Protein AF-A0AA92V046-F1 (afdb_monomer_lite)

InterPro domains:
  IPR024559 Domain of unknown function DUF3846 [PF12957] (18-85)

Sequence (88 aa):
MKLYEVGCIIKEVQPKNGVKITLEEAQALVDGYVELVHLDDDNILLCDEEGLLKHKPINTLATIQARGLGWKGSYLVGSVLFLKDKEF

pLDDT: mean 97.21, std 1.82, range [90.81, 98.69]

Foldseek 3Di:
DWKQFPPRDIDDDADPVRFANDQVNLCVRQVAHWDWDDFADQKIKIHHPCQVVVVAAWRPVVQVVRVVRVDPDDTGGGMMDMDGNRRD

Radius of gyration: 11.8 Å; chains: 1; bounding box: 27×24×32 Å

Secondary structure (DSSP, 8-state):
-EEEETTTEEEE---TTSS---HHHHHHHHTSSEEEEE-STTEEEEEETTTTTTTPPB-HHHHHHHHHTT---S--BS-EEEEEGGG-

Organism: NCBI:txid165179

Structure (mmCIF, N/CA/C/O backbone):
data_AF-A0AA92V046-F1
#
_entry.id   AF-A0AA92V046-F1
#
loop_
_atom_site.group_PDB
_atom_site.id
_atom_site.type_symbol
_atom_site.label_atom_id
_atom_site.label_alt_id
_atom_site.label_comp_id
_atom_site.label_asym_id
_atom_site.label_entity_id
_atom_site.label_seq_id
_atom_site.pdbx_PDB_ins_code
_atom_site.Cartn_x
_atom_site.Cartn_y
_atom_site.Cartn_z
_atom_site.occupancy
_atom_site.B_iso_or_equiv
_atom_site.auth_seq_id
_atom_site.auth_comp_id
_atom_site.auth_asym_id
_atom_site.auth_atom_id
_atom_site.pdbx_PDB_model_num
ATOM 1 N N . MET A 1 1 ? -2.229 -3.467 9.741 1.00 94.31 1 MET A N 1
ATOM 2 C CA . MET A 1 1 ? -1.607 -2.855 8.540 1.00 94.31 1 MET A CA 1
ATOM 3 C C . MET A 1 1 ? -0.119 -3.184 8.445 1.00 94.31 1 MET A C 1
ATOM 5 O O . MET A 1 1 ? 0.533 -3.383 9.469 1.00 94.31 1 MET A O 1
ATOM 9 N N . LYS A 1 2 ? 0.415 -3.268 7.225 1.00 98.12 2 LYS A N 1
ATOM 10 C CA . LYS A 1 2 ? 1.824 -3.595 6.957 1.00 98.12 2 LYS A CA 1
ATOM 11 C C . LYS A 1 2 ? 2.414 -2.610 5.955 1.00 98.12 2 LYS A C 1
ATOM 13 O O . LYS A 1 2 ? 1.851 -2.426 4.880 1.00 98.12 2 LYS A O 1
ATOM 18 N N . LEU A 1 3 ? 3.549 -2.012 6.301 1.00 98.38 3 LEU A N 1
ATOM 19 C CA . LEU A 1 3 ? 4.338 -1.171 5.407 1.00 98.38 3 LEU A CA 1
ATOM 20 C C . LEU A 1 3 ? 5.395 -2.032 4.721 1.00 98.38 3 LEU A C 1
ATOM 22 O O . LEU A 1 3 ? 6.205 -2.678 5.384 1.00 98.38 3 LEU A O 1
ATOM 26 N N . TYR A 1 4 ? 5.378 -2.030 3.397 1.00 98.56 4 TYR A N 1
ATOM 27 C CA . TYR A 1 4 ? 6.378 -2.678 2.565 1.00 98.56 4 TYR A CA 1
ATOM 28 C C . TYR A 1 4 ? 7.344 -1.600 2.101 1.00 98.56 4 TYR A C 1
ATOM 30 O O . TYR A 1 4 ? 6.974 -0.741 1.305 1.00 98.56 4 TYR A O 1
ATOM 38 N N . GLU A 1 5 ? 8.579 -1.647 2.581 1.00 98.06 5 GLU A N 1
ATOM 39 C CA . GLU A 1 5 ? 9.646 -0.736 2.176 1.00 98.06 5 GLU A CA 1
ATOM 40 C C . GLU A 1 5 ? 10.522 -1.380 1.093 1.00 98.06 5 GLU A C 1
ATOM 42 O O . GLU A 1 5 ? 10.570 -2.605 0.918 1.00 98.06 5 GLU A O 1
ATOM 47 N N . VAL A 1 6 ? 11.246 -0.537 0.358 1.00 95.88 6 VAL A N 1
ATOM 48 C CA . VAL A 1 6 ? 12.249 -0.983 -0.615 1.00 95.88 6 VAL A CA 1
ATOM 49 C C . VAL A 1 6 ? 13.316 -1.829 0.092 1.00 95.88 6 VAL A C 1
ATOM 51 O O . VAL A 1 6 ? 13.689 -1.561 1.231 1.00 95.88 6 VAL A O 1
ATOM 54 N N . GLY A 1 7 ? 13.831 -2.852 -0.596 1.00 92.81 7 GLY A N 1
ATOM 55 C CA . GLY A 1 7 ? 14.860 -3.737 -0.039 1.00 92.81 7 GLY A CA 1
ATOM 56 C C . GLY A 1 7 ? 14.300 -4.932 0.734 1.00 92.81 7 GLY A C 1
ATOM 57 O O . GLY A 1 7 ? 14.996 -5.491 1.575 1.00 92.81 7 GLY A O 1
ATOM 58 N N . CYS A 1 8 ? 13.065 -5.344 0.426 1.00 91.00 8 CYS A N 1
ATOM 59 C CA . CYS A 1 8 ? 12.408 -6.520 1.005 1.00 91.00 8 CYS A CA 1
ATOM 60 C C . CYS A 1 8 ? 12.134 -6.410 2.515 1.00 91.00 8 CYS A C 1
ATOM 62 O O . CYS A 1 8 ? 12.147 -7.414 3.228 1.00 91.00 8 CYS A O 1
ATOM 64 N N . ILE A 1 9 ? 11.869 -5.196 2.999 1.00 96.44 9 ILE A N 1
ATOM 65 C CA . ILE A 1 9 ? 11.590 -4.926 4.410 1.00 96.44 9 ILE A CA 1
ATOM 66 C C . ILE A 1 9 ? 10.077 -4.797 4.599 1.00 96.44 9 ILE A C 1
ATOM 68 O O . ILE A 1 9 ? 9.405 -4.076 3.864 1.00 96.44 9 ILE A O 1
ATOM 72 N N . ILE A 1 10 ? 9.542 -5.494 5.601 1.00 97.88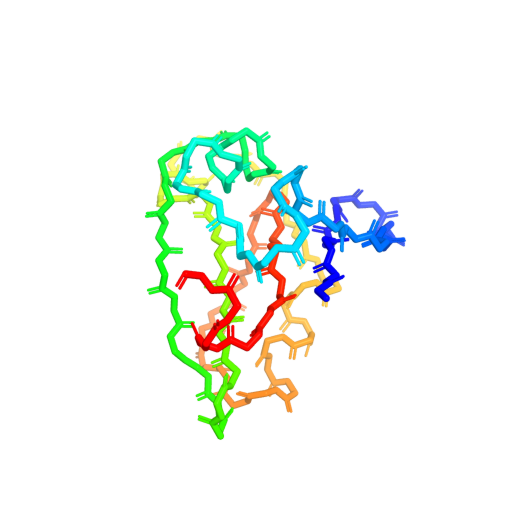 10 ILE A N 1
ATOM 73 C CA . ILE A 1 10 ? 8.132 -5.416 5.991 1.00 97.88 10 ILE A CA 1
ATOM 74 C C . ILE A 1 10 ? 8.074 -4.974 7.449 1.00 97.88 10 ILE A C 1
ATOM 76 O O . ILE A 1 10 ? 8.689 -5.601 8.312 1.00 97.88 10 ILE A O 1
ATOM 80 N N . LYS A 1 11 ? 7.317 -3.912 7.724 1.00 97.81 11 LYS A N 1
ATOM 81 C CA . LYS A 1 11 ? 7.086 -3.387 9.072 1.00 97.81 11 LYS A CA 1
ATOM 82 C C . LYS A 1 11 ? 5.609 -3.468 9.418 1.00 97.81 11 LYS A C 1
ATOM 84 O O . LYS A 1 11 ? 4.753 -3.126 8.603 1.00 97.81 11 LYS A O 1
ATOM 89 N N . GLU A 1 12 ? 5.305 -3.887 10.639 1.00 97.50 12 GLU A N 1
ATOM 90 C CA . GLU A 1 12 ? 3.975 -3.657 11.192 1.00 97.50 12 GLU A CA 1
ATOM 91 C C . GLU A 1 12 ? 3.843 -2.190 11.587 1.00 97.50 12 GLU A C 1
ATOM 93 O O . GLU A 1 12 ? 4.751 -1.607 12.179 1.00 97.50 12 GLU A O 1
ATOM 98 N N . VAL A 1 13 ? 2.709 -1.595 11.232 1.00 96.31 13 VAL A N 1
ATOM 99 C CA . VAL A 1 13 ? 2.385 -0.212 11.578 1.00 96.31 13 VAL A CA 1
ATOM 100 C C . VAL A 1 13 ? 1.099 -0.219 12.392 1.00 96.31 13 VAL A C 1
ATOM 102 O O . VAL A 1 13 ? 0.243 -1.085 12.217 1.00 96.31 13 VAL A O 1
ATOM 105 N N . GLN A 1 14 ? 0.995 0.721 13.320 1.00 95.81 14 GLN A N 1
ATOM 106 C CA . GLN A 1 14 ? -0.199 0.973 14.111 1.00 95.81 14 GLN A CA 1
ATOM 107 C C . GLN A 1 14 ? -0.486 2.475 14.045 1.00 95.81 14 GLN A C 1
ATOM 109 O O . GLN A 1 14 ? 0.466 3.263 14.061 1.00 95.81 14 GLN A O 1
ATOM 114 N N . PRO A 1 15 ? -1.758 2.888 13.964 1.00 95.88 15 PRO A N 1
ATOM 115 C CA . PRO A 1 15 ? -2.104 4.302 13.953 1.00 95.88 15 PRO A CA 1
ATOM 116 C C . PRO A 1 15 ? -1.795 4.927 15.314 1.00 95.88 15 PRO A C 1
ATOM 118 O O . PRO A 1 15 ? -2.042 4.307 16.352 1.00 95.88 15 PRO A O 1
ATOM 121 N N . LYS A 1 16 ? -1.306 6.173 15.351 1.00 93.81 16 LYS A N 1
ATOM 122 C CA . LYS A 1 16 ? -0.989 6.848 16.626 1.00 93.81 16 LYS A CA 1
ATOM 123 C C . LYS A 1 16 ? -2.220 7.045 17.505 1.00 93.81 16 LYS A C 1
ATOM 125 O O . LYS A 1 16 ? -2.103 7.059 18.726 1.00 93.81 16 LYS A O 1
ATOM 130 N N . ASN A 1 17 ? -3.392 7.201 16.891 1.00 91.31 17 ASN A N 1
ATOM 131 C CA . ASN A 1 17 ? -4.666 7.350 17.597 1.00 91.31 17 ASN A CA 1
ATOM 132 C C . ASN A 1 17 ? -5.291 6.003 18.027 1.00 91.31 17 ASN A C 1
ATOM 134 O O . ASN A 1 17 ? -6.327 6.012 18.685 1.00 91.31 17 ASN A O 1
ATOM 138 N N . GLY A 1 18 ? -4.697 4.860 17.653 1.00 91.62 18 GLY A N 1
ATOM 139 C CA . GLY A 1 18 ? -5.192 3.516 17.977 1.00 91.62 18 GLY A CA 1
ATOM 140 C C . GLY A 1 18 ? -6.449 3.063 17.220 1.00 91.62 18 GLY A C 1
ATOM 141 O O . GLY A 1 18 ? -6.947 1.976 17.494 1.00 91.62 18 GLY A O 1
ATOM 142 N N . VAL A 1 19 ? -6.966 3.869 16.287 1.00 90.81 19 VAL A N 1
ATOM 143 C CA . VAL A 1 19 ? -8.214 3.604 15.552 1.00 90.81 19 VAL A CA 1
ATOM 144 C C . VAL A 1 19 ? -7.962 3.453 14.054 1.00 90.81 19 VAL A C 1
ATOM 146 O O . VAL A 1 19 ? -8.255 2.400 13.496 1.00 90.81 19 VAL A O 1
ATOM 149 N N . LYS A 1 20 ? -7.428 4.493 13.404 1.00 96.44 20 LYS A N 1
ATOM 150 C CA . LYS A 1 20 ? -7.226 4.542 11.949 1.00 96.44 20 LYS A CA 1
ATOM 151 C C . LYS A 1 20 ? -6.046 5.423 11.575 1.00 96.44 20 LYS A C 1
ATOM 153 O O . LYS A 1 20 ? -5.764 6.393 12.283 1.00 96.44 20 LYS A O 1
ATOM 158 N N . ILE A 1 21 ? -5.385 5.090 10.473 1.00 97.31 21 ILE A N 1
ATOM 159 C CA . ILE A 1 21 ? -4.289 5.898 9.934 1.00 97.31 21 ILE A CA 1
ATOM 160 C C . ILE A 1 21 ? -4.856 7.219 9.433 1.00 97.31 21 ILE A C 1
ATOM 162 O O . ILE A 1 21 ? -5.820 7.230 8.677 1.00 97.31 21 ILE A O 1
ATOM 166 N N . THR A 1 22 ? -4.277 8.340 9.857 1.00 97.50 22 THR A N 1
ATOM 167 C CA . THR A 1 22 ? -4.644 9.642 9.288 1.00 97.50 22 THR A CA 1
ATOM 168 C C . THR A 1 22 ? -3.964 9.859 7.939 1.00 97.50 22 THR A C 1
ATOM 170 O O . THR A 1 22 ? -2.963 9.213 7.614 1.00 97.50 22 THR A O 1
ATOM 173 N N . LEU A 1 23 ? -4.476 10.804 7.149 1.00 97.62 23 LEU A N 1
ATOM 174 C CA . LEU A 1 23 ? -3.852 11.178 5.881 1.00 97.62 23 LEU A CA 1
ATOM 175 C C . LEU A 1 23 ? -2.398 11.637 6.088 1.00 97.62 23 LEU A C 1
ATOM 177 O O . LEU A 1 23 ? -1.511 11.230 5.344 1.00 97.62 23 LEU A O 1
ATOM 181 N N . GLU A 1 24 ? -2.132 12.415 7.139 1.00 97.81 24 GLU A N 1
ATOM 182 C CA . GLU A 1 24 ? -0.790 12.899 7.472 1.00 97.81 24 GLU A CA 1
ATOM 183 C C . GLU A 1 24 ? 0.163 11.752 7.831 1.00 97.81 24 GLU A C 1
ATOM 185 O O . GLU A 1 24 ? 1.334 11.770 7.448 1.00 97.81 24 GLU A O 1
ATOM 190 N N . GLU A 1 25 ? -0.325 10.737 8.551 1.00 97.94 25 GLU A N 1
ATOM 191 C CA . GLU A 1 25 ? 0.452 9.531 8.842 1.00 97.94 25 GLU A CA 1
ATOM 192 C C . GLU A 1 25 ? 0.747 8.740 7.568 1.00 97.94 25 GLU A C 1
ATOM 194 O O . GLU A 1 25 ? 1.894 8.355 7.347 1.00 97.94 25 GLU A O 1
ATOM 199 N N . ALA A 1 26 ? -0.255 8.534 6.709 1.00 98.00 26 ALA A N 1
ATOM 200 C CA . ALA A 1 26 ? -0.078 7.841 5.438 1.00 98.00 26 ALA A CA 1
ATOM 201 C C . ALA A 1 26 ? 0.942 8.555 4.539 1.00 98.00 26 ALA A C 1
ATOM 203 O O . ALA A 1 26 ? 1.863 7.908 4.043 1.00 98.00 26 ALA A O 1
ATOM 204 N N . GLN A 1 27 ? 0.842 9.882 4.401 1.00 98.50 27 GLN A N 1
ATOM 205 C CA . GLN A 1 27 ? 1.788 10.695 3.630 1.00 98.50 27 GLN A CA 1
ATOM 206 C C . GLN A 1 27 ? 3.219 10.577 4.163 1.00 98.50 27 GLN A C 1
ATOM 208 O O . GLN A 1 27 ? 4.162 10.447 3.382 1.00 98.50 27 GLN A O 1
ATOM 213 N N . ALA A 1 28 ? 3.391 10.566 5.488 1.00 98.00 28 ALA A N 1
ATOM 214 C CA . ALA A 1 28 ? 4.697 10.366 6.108 1.00 98.00 28 ALA A CA 1
ATOM 215 C C . ALA A 1 28 ? 5.257 8.950 5.875 1.00 98.00 28 ALA A C 1
ATOM 217 O O . ALA A 1 28 ? 6.465 8.788 5.727 1.00 98.00 28 ALA A O 1
ATOM 218 N N . LEU A 1 29 ? 4.399 7.924 5.834 1.00 98.06 29 LEU A N 1
ATOM 219 C CA . LEU A 1 29 ? 4.801 6.528 5.619 1.00 98.06 29 LEU A CA 1
ATOM 220 C C . LEU A 1 29 ? 5.197 6.237 4.164 1.00 98.06 29 LEU A C 1
ATOM 222 O O . LEU A 1 29 ? 6.147 5.489 3.930 1.00 98.06 29 LEU A O 1
ATOM 226 N N . VAL A 1 30 ? 4.476 6.803 3.191 1.00 97.81 30 VAL A N 1
ATOM 227 C CA . VAL A 1 30 ? 4.758 6.615 1.751 1.00 97.81 30 VAL A CA 1
ATOM 228 C C . VAL A 1 30 ? 5.755 7.641 1.198 1.00 97.81 30 VAL A C 1
ATOM 230 O O . VAL A 1 30 ? 6.228 7.506 0.064 1.00 97.81 30 VAL A O 1
ATOM 233 N N . ASP A 1 31 ? 6.114 8.634 2.018 1.00 97.56 31 ASP A N 1
ATOM 234 C CA . ASP A 1 31 ? 7.039 9.725 1.702 1.00 97.56 31 ASP A CA 1
ATOM 235 C C . ASP A 1 31 ? 6.559 10.574 0.506 1.00 97.56 31 ASP A C 1
ATOM 237 O O . ASP A 1 31 ? 7.289 10.814 -0.456 1.00 97.56 31 ASP A O 1
ATOM 241 N N . GLY A 1 32 ? 5.286 10.978 0.506 1.00 96.50 32 GLY A N 1
ATOM 242 C CA . GLY A 1 32 ? 4.704 11.729 -0.609 1.00 96.50 32 GLY A CA 1
ATOM 243 C C . GLY A 1 32 ? 3.202 11.969 -0.502 1.00 96.50 32 GLY A C 1
ATOM 244 O O . GLY A 1 32 ? 2.609 11.767 0.557 1.00 96.50 32 GLY A O 1
ATOM 245 N N . TYR A 1 33 ? 2.594 12.429 -1.596 1.00 97.56 33 TYR A N 1
ATOM 246 C CA . TYR A 1 33 ? 1.138 12.568 -1.684 1.00 97.56 33 TYR A CA 1
ATOM 247 C C . TYR A 1 33 ? 0.515 11.191 -1.863 1.00 97.56 33 TYR A C 1
ATOM 249 O O . TYR A 1 33 ? 0.999 10.393 -2.657 1.00 97.56 33 TYR A O 1
ATOM 257 N N . VAL A 1 34 ? -0.522 10.890 -1.088 1.00 97.62 34 VAL A N 1
ATOM 258 C CA . VAL A 1 34 ? -1.084 9.540 -1.036 1.00 97.62 34 VAL A CA 1
ATOM 259 C C . VAL A 1 34 ? -2.048 9.315 -2.193 1.00 97.62 34 VAL A C 1
ATOM 261 O O . VAL A 1 34 ? -3.063 9.996 -2.297 1.00 97.62 34 VAL A O 1
ATOM 264 N N . GLU A 1 35 ? -1.774 8.2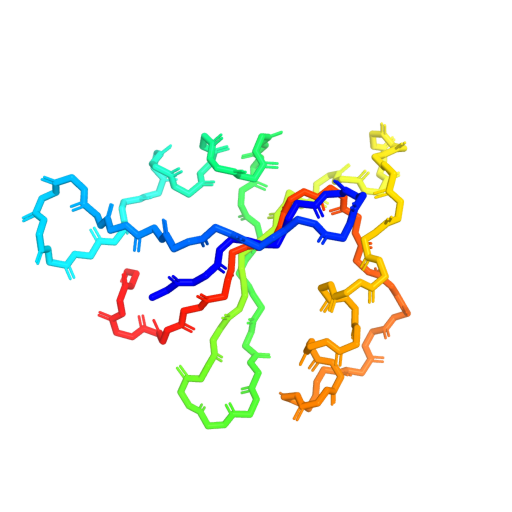86 -2.986 1.00 98.06 35 GLU A N 1
ATOM 265 C CA . GLU A 1 35 ? -2.754 7.623 -3.839 1.00 98.06 35 GLU A CA 1
ATOM 266 C C . GLU A 1 35 ? -3.338 6.419 -3.089 1.00 98.06 35 GLU A C 1
ATOM 268 O O . GLU A 1 35 ? -2.592 5.593 -2.555 1.00 98.06 35 GLU A O 1
ATOM 273 N N . LEU A 1 36 ? -4.671 6.316 -3.054 1.00 98.19 36 LEU A N 1
ATOM 274 C CA . LEU A 1 36 ? -5.392 5.149 -2.545 1.00 98.19 36 LEU A CA 1
ATOM 275 C C . LEU A 1 36 ? -5.827 4.269 -3.713 1.00 98.19 36 LEU A C 1
ATOM 277 O O . LEU A 1 36 ? -6.532 4.723 -4.613 1.00 98.19 36 LEU A O 1
ATOM 281 N N . VAL A 1 37 ? -5.469 2.987 -3.655 1.00 98.19 37 VAL A N 1
ATOM 282 C CA . VAL A 1 37 ? -5.869 1.991 -4.653 1.00 98.19 37 VAL A CA 1
ATOM 283 C C . VAL A 1 37 ? -6.671 0.881 -3.982 1.00 98.19 37 VAL A C 1
ATOM 285 O O . VAL A 1 37 ? -6.192 0.229 -3.052 1.00 98.19 37 VAL A O 1
ATOM 288 N N . HIS A 1 38 ? -7.885 0.646 -4.486 1.00 98.12 38 HIS A N 1
ATOM 289 C CA . HIS A 1 38 ? -8.715 -0.482 -4.071 1.00 98.12 38 HIS A CA 1
ATOM 290 C C . HIS A 1 38 ? -8.198 -1.797 -4.660 1.00 98.12 38 HIS A C 1
ATOM 292 O O . HIS A 1 38 ? -7.806 -1.873 -5.828 1.00 98.12 38 HIS A O 1
ATOM 298 N N . LEU A 1 39 ? -8.213 -2.826 -3.823 1.00 98.12 39 LEU A N 1
ATOM 299 C CA . LEU A 1 39 ? -7.812 -4.192 -4.132 1.00 98.12 39 LEU A CA 1
ATOM 300 C C . LEU A 1 39 ? -9.020 -5.124 -3.949 1.00 98.12 39 LEU A C 1
ATOM 302 O O . LEU A 1 39 ? -10.134 -4.661 -3.708 1.00 98.12 39 LEU A O 1
ATOM 306 N N . ASP A 1 40 ? -8.810 -6.433 -4.067 1.00 98.12 40 ASP A N 1
ATOM 307 C CA . ASP A 1 40 ? -9.853 -7.420 -3.786 1.00 98.12 40 ASP A CA 1
ATOM 308 C C . ASP A 1 40 ? -10.332 -7.339 -2.320 1.00 98.12 40 ASP A C 1
ATOM 310 O O . ASP A 1 40 ? -9.571 -7.009 -1.399 1.00 98.12 40 ASP A O 1
ATOM 314 N N . ASP A 1 41 ? -11.599 -7.699 -2.103 1.00 96.69 41 ASP A N 1
ATOM 315 C CA . ASP A 1 41 ? -12.318 -7.592 -0.829 1.00 96.69 41 ASP A CA 1
ATOM 316 C C . ASP A 1 41 ? -12.318 -6.156 -0.257 1.00 96.69 41 ASP A C 1
ATOM 318 O O . ASP A 1 41 ? -12.639 -5.195 -0.949 1.00 96.69 41 ASP A O 1
ATOM 322 N N . ASP A 1 42 ? -12.004 -6.007 1.030 1.00 97.31 42 ASP A N 1
ATOM 3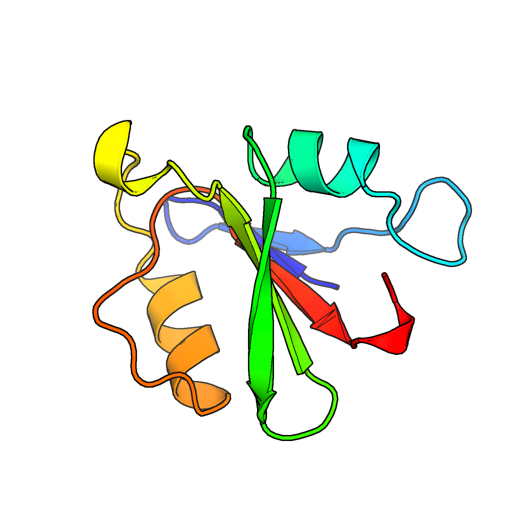23 C CA . ASP A 1 42 ? -11.879 -4.739 1.749 1.00 97.31 42 ASP A CA 1
ATOM 324 C C . ASP A 1 42 ? -10.416 -4.276 1.863 1.00 97.31 42 ASP A C 1
ATOM 326 O O . ASP A 1 42 ? -10.087 -3.480 2.743 1.00 97.31 42 ASP A O 1
ATOM 330 N N . ASN A 1 43 ? -9.510 -4.801 1.028 1.00 98.38 43 ASN A N 1
ATOM 331 C CA . ASN A 1 43 ? -8.105 -4.400 1.042 1.00 98.38 43 ASN A CA 1
ATOM 332 C C . ASN A 1 43 ? -7.894 -3.114 0.234 1.00 98.38 43 ASN A C 1
ATOM 334 O O . ASN A 1 43 ? -8.441 -2.932 -0.854 1.00 98.38 43 ASN A O 1
ATOM 338 N N . ILE A 1 44 ? -7.019 -2.254 0.742 1.00 98.56 44 ILE A N 1
ATOM 339 C CA . ILE A 1 44 ? -6.502 -1.090 0.029 1.00 98.56 44 ILE A CA 1
ATOM 340 C C . ILE A 1 44 ? -4.977 -1.064 0.136 1.00 98.56 44 ILE A C 1
ATOM 342 O O . ILE A 1 44 ? -4.378 -1.658 1.044 1.00 98.56 44 ILE A O 1
ATOM 346 N N . LEU A 1 45 ? -4.340 -0.354 -0.789 1.00 98.50 45 LEU A N 1
ATOM 347 C CA . LEU A 1 45 ? -2.961 0.088 -0.629 1.00 98.50 45 LEU A CA 1
ATOM 348 C C . LEU A 1 45 ? -2.864 1.603 -0.758 1.00 98.50 45 LEU A C 1
ATOM 350 O O . LEU A 1 45 ? -3.639 2.215 -1.492 1.00 98.50 45 LEU A O 1
ATOM 354 N N . LEU A 1 46 ? -1.898 2.175 -0.047 1.00 98.62 46 LEU A N 1
ATOM 355 C CA . LEU A 1 46 ? -1.518 3.580 -0.131 1.00 98.62 46 LEU A CA 1
ATOM 356 C C . LEU A 1 46 ? -0.070 3.675 -0.617 1.00 98.62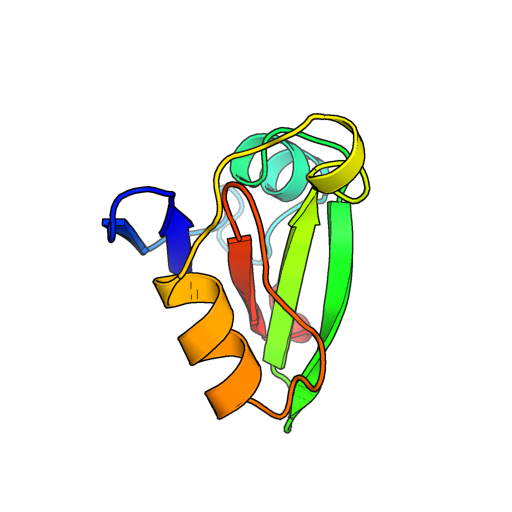 46 LEU A C 1
ATOM 358 O O . LEU A 1 46 ? 0.812 3.004 -0.069 1.00 98.62 46 LEU A O 1
ATOM 362 N N . CYS A 1 47 ? 0.184 4.518 -1.613 1.00 98.50 47 CYS A N 1
ATOM 363 C CA . CYS A 1 47 ? 1.520 4.795 -2.148 1.00 98.50 47 CYS A CA 1
ATOM 364 C C . CYS A 1 47 ? 1.690 6.280 -2.496 1.00 98.50 47 CYS A C 1
ATOM 366 O O . CYS A 1 47 ? 0.726 7.036 -2.467 1.00 98.50 47 CYS A O 1
ATOM 368 N N . ASP A 1 48 ? 2.917 6.707 -2.804 1.00 98.56 48 ASP A N 1
ATOM 369 C CA . ASP A 1 48 ? 3.173 8.057 -3.322 1.00 98.56 48 ASP A CA 1
ATOM 370 C C . ASP A 1 48 ? 2.687 8.164 -4.775 1.00 98.56 48 ASP A C 1
ATOM 372 O O . ASP A 1 48 ? 3.267 7.517 -5.650 1.00 98.56 48 ASP A O 1
ATOM 376 N N . GLU A 1 49 ? 1.665 8.987 -5.023 1.00 97.75 49 GLU A N 1
ATOM 377 C CA . GLU A 1 49 ? 1.058 9.256 -6.340 1.00 97.75 49 GLU A CA 1
ATOM 378 C C . GLU A 1 49 ? 2.119 9.624 -7.389 1.00 97.75 49 GLU A C 1
ATOM 380 O O . GLU A 1 49 ? 2.095 9.190 -8.541 1.00 97.75 49 GLU A O 1
ATOM 385 N N . GLU A 1 50 ? 3.128 10.386 -6.972 1.00 97.88 50 GLU A N 1
ATOM 386 C CA . GLU A 1 50 ? 4.195 10.857 -7.850 1.00 97.88 50 GLU A CA 1
ATOM 387 C C . GLU A 1 50 ? 5.433 9.951 -7.811 1.00 97.88 50 GLU A C 1
ATOM 389 O O . GLU A 1 50 ? 6.477 10.302 -8.366 1.00 97.88 50 GLU A O 1
ATOM 394 N N . GLY A 1 51 ? 5.371 8.788 -7.156 1.00 97.50 51 GLY A N 1
ATOM 395 C CA . GLY A 1 51 ? 6.544 7.954 -6.895 1.00 97.50 51 GLY A CA 1
ATOM 396 C C . GLY A 1 51 ? 7.288 7.545 -8.170 1.00 97.50 51 GLY A C 1
ATOM 397 O O . GLY A 1 51 ? 8.521 7.508 -8.188 1.00 97.50 51 GLY A O 1
ATOM 398 N N . LEU A 1 52 ? 6.552 7.291 -9.259 1.00 96.94 52 LEU A N 1
ATOM 399 C CA . LEU A 1 52 ? 7.128 6.985 -10.572 1.00 96.94 52 LEU A CA 1
ATOM 400 C C . LEU A 1 52 ? 7.829 8.202 -11.191 1.00 96.94 52 LEU A C 1
ATOM 402 O O . LEU A 1 52 ? 8.942 8.066 -11.698 1.00 96.94 52 LEU A O 1
ATOM 406 N N . LEU A 1 53 ? 7.206 9.384 -11.114 1.00 97.56 53 LEU A N 1
ATOM 407 C CA . LEU A 1 53 ? 7.773 10.648 -11.604 1.00 97.56 53 LEU A CA 1
ATOM 408 C C . LEU A 1 53 ? 9.030 11.043 -10.819 1.00 97.56 53 LEU A C 1
ATOM 410 O O . LEU A 1 53 ? 9.979 11.571 -11.388 1.00 97.56 53 LEU A O 1
ATOM 414 N N . LYS A 1 54 ? 9.063 10.728 -9.521 1.00 97.62 54 LYS A N 1
ATOM 415 C CA . LYS A 1 54 ? 10.212 10.930 -8.625 1.00 97.62 54 LYS A CA 1
ATOM 416 C C . LYS A 1 54 ? 11.302 9.864 -8.780 1.00 97.62 54 LYS A C 1
ATOM 418 O O . LYS A 1 54 ? 12.290 9.909 -8.051 1.00 97.62 54 LYS A O 1
ATOM 423 N N . HIS A 1 55 ? 11.138 8.900 -9.690 1.00 97.25 55 HIS A N 1
ATOM 424 C CA . HIS A 1 55 ? 12.065 7.782 -9.886 1.00 97.25 55 HIS A CA 1
ATOM 425 C C . HIS A 1 55 ? 12.359 6.993 -8.597 1.00 97.25 55 HIS A C 1
ATOM 427 O O . HIS A 1 55 ? 13.485 6.534 -8.382 1.00 97.25 55 HIS A O 1
ATOM 433 N N . LYS A 1 56 ? 11.353 6.820 -7.726 1.00 98.06 56 LYS A N 1
ATOM 434 C CA . LYS A 1 56 ? 11.514 6.004 -6.519 1.00 98.06 56 LYS A CA 1
ATOM 435 C C . LYS A 1 56 ? 11.882 4.557 -6.893 1.00 98.06 56 LYS A C 1
ATOM 437 O O . LYS A 1 56 ? 11.449 4.058 -7.936 1.00 98.06 56 LYS A O 1
ATOM 442 N N . PRO A 1 57 ? 12.664 3.851 -6.056 1.00 98.25 57 PRO A N 1
ATOM 443 C CA . PRO A 1 57 ? 13.068 2.484 -6.362 1.00 98.25 57 PRO A CA 1
ATOM 444 C C . PRO A 1 57 ? 11.872 1.530 -6.445 1.00 98.25 57 PRO A C 1
ATOM 446 O O . PRO A 1 57 ? 10.904 1.673 -5.697 1.00 98.25 57 PRO A O 1
ATOM 449 N N . ILE A 1 58 ? 11.967 0.518 -7.309 1.00 98.31 58 ILE A N 1
ATOM 450 C CA . ILE A 1 58 ? 10.945 -0.528 -7.441 1.00 98.31 58 ILE A CA 1
ATOM 451 C C . ILE A 1 58 ? 10.811 -1.309 -6.133 1.00 98.31 58 ILE A C 1
ATOM 453 O O . ILE A 1 58 ? 11.798 -1.775 -5.561 1.00 98.31 58 ILE A O 1
ATOM 457 N N . ASN A 1 59 ? 9.568 -1.506 -5.700 1.00 98.50 59 ASN A N 1
ATOM 458 C CA . ASN A 1 59 ? 9.228 -2.335 -4.559 1.00 98.50 59 ASN A CA 1
ATOM 459 C C . ASN A 1 59 ? 8.616 -3.656 -5.032 1.00 98.50 59 ASN A C 1
ATOM 461 O O . ASN A 1 59 ? 7.401 -3.805 -5.211 1.00 98.50 59 ASN A O 1
ATOM 465 N N . THR A 1 60 ? 9.491 -4.635 -5.259 1.00 97.94 60 THR A N 1
ATOM 466 C CA . THR A 1 60 ? 9.108 -5.954 -5.773 1.00 97.94 60 THR A CA 1
ATOM 467 C C . THR A 1 60 ? 8.153 -6.684 -4.830 1.00 97.94 60 THR A C 1
ATOM 469 O O . THR A 1 60 ? 7.187 -7.280 -5.302 1.00 97.94 60 THR A O 1
ATOM 472 N N . LEU A 1 61 ? 8.364 -6.612 -3.508 1.00 98.31 61 LEU A N 1
ATOM 473 C CA . LEU A 1 61 ? 7.476 -7.284 -2.553 1.00 98.31 61 LEU A CA 1
ATOM 474 C C . LEU A 1 61 ? 6.096 -6.634 -2.497 1.00 98.31 61 LEU A C 1
ATOM 476 O O . LEU A 1 61 ? 5.105 -7.359 -2.530 1.00 98.31 61 LEU A O 1
ATOM 480 N N . ALA A 1 62 ? 6.017 -5.300 -2.477 1.00 98.44 62 ALA A N 1
ATOM 481 C CA . ALA A 1 62 ? 4.733 -4.609 -2.562 1.00 98.44 62 ALA A CA 1
ATOM 482 C C . ALA A 1 62 ? 4.001 -4.970 -3.862 1.00 98.44 62 ALA A C 1
ATOM 484 O O . ALA A 1 62 ? 2.811 -5.259 -3.842 1.00 98.44 62 ALA A O 1
ATOM 485 N N . THR A 1 63 ? 4.721 -5.031 -4.987 1.00 98.50 63 THR A N 1
ATOM 486 C CA . THR A 1 63 ? 4.149 -5.420 -6.287 1.00 98.50 63 TH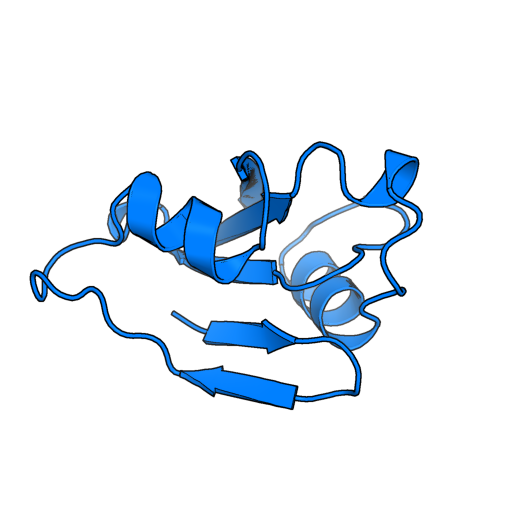R A CA 1
ATOM 487 C C . THR A 1 63 ? 3.572 -6.838 -6.257 1.00 98.50 63 THR A C 1
ATOM 489 O O . THR A 1 63 ? 2.458 -7.060 -6.728 1.00 98.50 63 THR A O 1
ATOM 492 N N . ILE A 1 64 ? 4.307 -7.806 -5.698 1.00 98.25 64 ILE A N 1
ATOM 493 C CA . ILE A 1 64 ? 3.836 -9.193 -5.549 1.00 98.25 64 ILE A CA 1
ATOM 494 C C . ILE A 1 64 ? 2.606 -9.245 -4.637 1.00 98.25 64 ILE A C 1
ATOM 496 O O . ILE A 1 64 ? 1.618 -9.886 -4.992 1.00 98.25 64 ILE A O 1
ATOM 500 N N . GLN A 1 65 ? 2.646 -8.543 -3.501 1.00 98.31 65 GLN A N 1
ATOM 501 C CA . GLN A 1 65 ? 1.538 -8.485 -2.550 1.00 98.31 65 GLN A CA 1
ATOM 502 C C . GLN A 1 65 ? 0.277 -7.897 -3.191 1.00 98.31 65 GLN A C 1
ATOM 504 O O . GLN A 1 65 ? -0.790 -8.493 -3.085 1.00 98.31 65 GLN A O 1
ATOM 509 N N . ALA A 1 66 ? 0.399 -6.769 -3.893 1.00 98.38 66 ALA A N 1
ATOM 510 C CA . ALA A 1 66 ? -0.717 -6.124 -4.574 1.00 98.38 66 ALA A CA 1
ATOM 511 C C . ALA A 1 66 ? -1.340 -7.044 -5.632 1.00 98.38 66 ALA A C 1
ATOM 513 O O . ALA A 1 66 ? -2.558 -7.183 -5.682 1.00 98.38 66 ALA A O 1
ATOM 514 N N . ARG A 1 67 ? -0.521 -7.732 -6.440 1.00 98.31 67 ARG A N 1
ATOM 515 C CA . ARG A 1 67 ? -1.012 -8.705 -7.434 1.00 98.31 67 ARG A CA 1
ATOM 516 C C . ARG A 1 6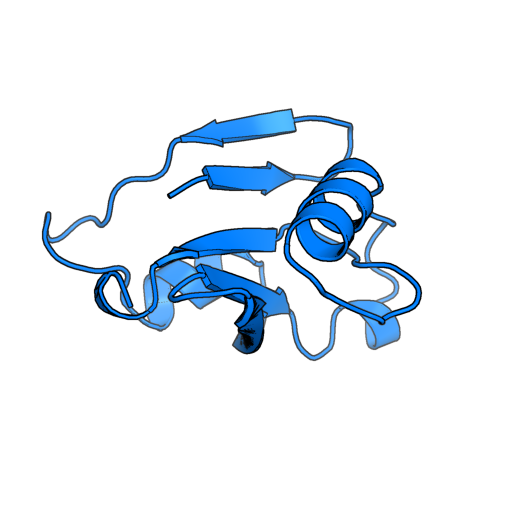7 ? -1.723 -9.896 -6.794 1.00 98.31 67 ARG A C 1
ATOM 518 O O . ARG A 1 67 ? -2.723 -10.360 -7.330 1.00 98.31 67 ARG A O 1
ATOM 525 N N . GLY A 1 68 ? -1.226 -10.374 -5.652 1.00 98.12 68 GLY A N 1
ATOM 526 C CA . GLY A 1 68 ? -1.893 -11.410 -4.857 1.00 98.12 68 GLY A CA 1
ATOM 527 C C . GLY A 1 68 ? -3.241 -10.968 -4.276 1.00 98.12 68 GLY A C 1
ATOM 528 O O . GLY A 1 68 ? -4.036 -11.818 -3.894 1.00 98.12 68 GLY A O 1
ATOM 529 N N . LEU A 1 69 ? -3.497 -9.657 -4.247 1.00 98.00 69 LEU A N 1
ATOM 530 C CA . LEU A 1 69 ? -4.749 -9.020 -3.839 1.00 98.00 69 LEU A CA 1
ATOM 531 C C . LEU A 1 69 ? -5.514 -8.427 -5.043 1.00 98.00 69 LEU A C 1
ATOM 533 O O . LEU A 1 69 ? -6.231 -7.444 -4.895 1.00 98.00 69 LEU A O 1
ATOM 537 N N . GLY A 1 70 ? -5.315 -8.959 -6.252 1.00 97.44 70 GLY A N 1
ATOM 538 C CA . GLY A 1 70 ? -6.117 -8.595 -7.429 1.00 97.44 70 GLY A CA 1
ATOM 539 C C . GLY A 1 70 ? -5.660 -7.359 -8.208 1.00 97.44 70 GLY A C 1
ATOM 540 O O . GLY A 1 70 ? -6.242 -7.038 -9.248 1.00 97.44 70 GLY A O 1
ATOM 541 N N . TRP A 1 71 ? -4.590 -6.677 -7.786 1.00 98.19 71 TRP A N 1
ATOM 542 C CA . TRP A 1 71 ? -4.065 -5.520 -8.516 1.00 98.19 71 TRP A CA 1
ATOM 543 C C . TRP A 1 71 ? -3.468 -5.914 -9.874 1.00 98.19 71 TRP A C 1
ATOM 545 O O . TRP A 1 71 ? -2.630 -6.813 -9.969 1.00 98.19 71 TRP A O 1
ATOM 555 N N . LYS A 1 72 ? -3.848 -5.190 -10.934 1.00 96.50 72 LYS A N 1
ATOM 556 C CA . LYS A 1 72 ? -3.443 -5.473 -12.329 1.00 96.50 72 LYS A CA 1
ATOM 557 C C . LYS A 1 72 ? -2.391 -4.508 -12.888 1.00 96.50 72 LYS A C 1
ATOM 559 O O . LYS A 1 72 ? -2.142 -4.511 -14.091 1.00 96.50 72 LYS A O 1
ATOM 564 N N . GLY A 1 73 ? -1.795 -3.669 -12.041 1.00 94.44 73 GLY A N 1
ATOM 565 C CA . GLY A 1 73 ? -0.763 -2.720 -12.455 1.00 94.44 73 GLY A CA 1
ATOM 566 C C . GLY A 1 73 ? 0.606 -3.359 -12.722 1.00 94.44 73 GLY A C 1
ATOM 567 O O . GLY A 1 73 ? 0.866 -4.525 -12.404 1.00 94.44 73 GLY A O 1
ATOM 568 N N . SER A 1 74 ? 1.502 -2.567 -13.319 1.00 95.75 74 SER A N 1
ATOM 569 C CA . SER A 1 74 ? 2.840 -3.015 -13.724 1.00 95.75 74 SER A CA 1
ATOM 570 C C . SER A 1 74 ? 3.746 -3.284 -12.524 1.00 95.75 74 SER A C 1
ATOM 572 O O . SER A 1 74 ? 4.142 -4.426 -12.301 1.00 95.75 74 SER A O 1
ATOM 574 N N . TYR A 1 75 ? 4.088 -2.253 -11.752 1.00 97.81 75 TYR A N 1
ATOM 575 C CA . TYR A 1 75 ? 4.926 -2.351 -10.558 1.00 97.81 75 TYR A CA 1
ATOM 576 C C . TYR A 1 75 ? 4.693 -1.147 -9.646 1.00 97.81 75 TYR A C 1
ATOM 578 O O . TYR A 1 75 ? 4.310 -0.076 -10.111 1.00 97.81 75 TYR A O 1
ATOM 586 N N . LEU A 1 76 ? 4.928 -1.342 -8.352 1.00 98.38 76 LEU A N 1
ATOM 587 C CA . LEU A 1 76 ? 4.899 -0.294 -7.336 1.00 98.38 76 LEU A CA 1
ATOM 588 C C . LEU A 1 76 ? 6.323 0.175 -7.032 1.00 98.38 76 LEU A C 1
ATOM 590 O O . LEU A 1 76 ? 7.288 -0.586 -7.168 1.00 98.38 76 LEU A O 1
ATOM 594 N N . VAL A 1 77 ? 6.452 1.426 -6.601 1.00 98.50 77 VAL A N 1
ATOM 595 C CA . VAL A 1 77 ? 7.725 2.060 -6.239 1.00 98.50 77 VAL A CA 1
ATOM 596 C C . VAL A 1 77 ? 7.635 2.699 -4.859 1.00 98.50 77 VAL A C 1
ATOM 598 O O . VAL A 1 77 ? 6.552 3.058 -4.405 1.00 98.50 77 VAL A O 1
ATOM 601 N N . GLY A 1 78 ? 8.779 2.851 -4.194 1.00 98.44 78 GLY A N 1
ATOM 602 C CA . GLY A 1 78 ? 8.842 3.414 -2.848 1.00 98.44 78 GLY A CA 1
ATOM 603 C C . GLY A 1 78 ? 8.164 2.537 -1.793 1.00 98.44 78 GLY A C 1
ATOM 604 O O . GLY A 1 78 ? 7.986 1.329 -1.971 1.00 98.44 78 GLY A O 1
ATOM 605 N N . SER A 1 79 ? 7.829 3.151 -0.662 1.00 98.56 79 SER A N 1
ATOM 606 C CA . SER A 1 79 ? 7.111 2.487 0.423 1.00 98.56 79 SER A CA 1
ATOM 607 C C . SER A 1 79 ? 5.619 2.411 0.113 1.00 98.56 79 SER A C 1
ATOM 609 O O . SER A 1 79 ? 5.026 3.390 -0.335 1.00 98.56 79 SER A O 1
ATOM 611 N N . VAL A 1 80 ? 5.011 1.255 0.376 1.00 98.62 80 VAL A N 1
ATOM 612 C CA . VAL A 1 80 ? 3.577 1.023 0.159 1.00 98.62 80 VAL A CA 1
ATOM 613 C C . VAL A 1 80 ? 2.953 0.474 1.429 1.00 98.62 80 VAL A C 1
ATOM 615 O O . VAL A 1 80 ? 3.431 -0.520 1.985 1.00 98.62 80 VAL A O 1
ATOM 618 N N . LEU A 1 81 ? 1.883 1.111 1.893 1.00 98.69 81 LEU A N 1
ATOM 619 C CA . LEU A 1 81 ? 1.132 0.669 3.061 1.00 98.69 81 LEU A CA 1
ATOM 620 C C . LEU A 1 81 ? -0.062 -0.173 2.616 1.00 98.69 81 LEU A C 1
ATOM 622 O O . LEU A 1 81 ? -0.889 0.298 1.848 1.00 98.69 81 LEU A O 1
ATOM 626 N N . PHE A 1 82 ? -0.175 -1.393 3.137 1.00 98.56 82 PHE A N 1
ATOM 627 C CA . PHE A 1 82 ? -1.342 -2.257 2.955 1.00 98.56 82 PHE A CA 1
ATOM 628 C C . PHE A 1 82 ? -2.173 -2.304 4.237 1.00 98.56 82 PHE A C 1
ATOM 630 O O . PHE A 1 82 ? -1.648 -2.553 5.333 1.00 98.56 82 PHE A O 1
ATOM 637 N N . LEU A 1 83 ? -3.477 -2.100 4.092 1.00 98.19 83 LEU A N 1
ATOM 638 C CA . LEU A 1 83 ? -4.449 -2.033 5.180 1.00 98.19 83 LEU A CA 1
ATOM 639 C C . LEU A 1 83 ? -5.860 -2.341 4.663 1.00 98.19 83 LEU A C 1
ATOM 641 O O . LEU A 1 83 ? -6.066 -2.518 3.462 1.00 98.19 83 LEU A O 1
ATOM 645 N N . LYS A 1 84 ? -6.824 -2.457 5.573 1.00 97.69 84 LYS A N 1
ATOM 646 C CA . LYS A 1 84 ? -8.243 -2.533 5.220 1.00 97.69 84 LYS A CA 1
ATOM 647 C C . LYS A 1 84 ? -8.822 -1.137 5.027 1.00 97.69 84 LYS A C 1
ATOM 649 O O . LYS A 1 84 ? -8.398 -0.206 5.699 1.00 97.69 84 LYS A O 1
ATOM 654 N N . ASP A 1 85 ? -9.836 -1.015 4.180 1.00 97.06 85 ASP A N 1
ATOM 655 C CA . ASP A 1 85 ? -10.512 0.257 3.882 1.00 97.06 85 ASP A CA 1
ATOM 656 C C . ASP A 1 85 ? -10.997 0.971 5.157 1.00 97.06 85 ASP A C 1
ATOM 658 O O . ASP A 1 85 ? -10.733 2.146 5.380 1.00 97.06 85 ASP A O 1
ATOM 662 N N . LYS A 1 86 ? -11.578 0.212 6.095 1.00 96.00 86 LYS A N 1
ATOM 663 C CA . LYS A 1 86 ? -12.030 0.722 7.403 1.00 96.00 86 LYS A CA 1
ATOM 664 C C . LYS A 1 86 ? -10.913 1.200 8.346 1.00 96.00 86 LYS A C 1
ATOM 666 O O . LYS A 1 86 ? -11.218 1.743 9.405 1.00 96.00 86 LYS A O 1
ATOM 671 N N . GLU A 1 87 ? -9.649 0.899 8.042 1.00 95.12 87 GLU A N 1
ATOM 672 C CA . GLU A 1 87 ? -8.480 1.283 8.847 1.00 95.12 87 GLU A CA 1
ATOM 673 C C . GLU A 1 87 ? -7.890 2.642 8.413 1.00 95.12 87 GLU A C 1
ATOM 675 O O . GLU A 1 87 ? -6.902 3.076 9.017 1.00 95.12 87 GLU A O 1
ATOM 680 N N . PHE A 1 88 ? -8.483 3.312 7.411 1.00 92.31 88 PHE A N 1
ATOM 681 C CA . PHE A 1 88 ? -8.095 4.637 6.905 1.00 92.31 88 PHE A CA 1
ATOM 682 C C . PHE A 1 88 ? -9.197 5.697 7.115 1.00 92.31 88 PHE A C 1
ATOM 684 O O . PHE A 1 88 ? -10.404 5.393 7.019 1.00 92.31 88 PHE A O 1
#